Protein AF-A0A438AES8-F1 (afdb_monomer_lite)

pLDDT: mean 92.66, std 4.77, range [73.31, 97.75]

Secondary structure (DSSP, 8-state):
--TTSS----EEEEEEETTEEEEEEE----EEEE--EETTEE--EEEETTEE----------SSSSGGG--HHHHHHHHHHHHHT-

Foldseek 3Di:
DPQPPDDQQWDWDWDDDPNDIDIDTDGDKDWDFAFDADPVGTDGFIAINNHTDDDPDDDDDQPDPPNVPDDVVSVVVVVVVRSVVD

Structure (mmCIF, N/CA/C/O backbone):
data_AF-A0A438AES8-F1
#
_entry.id   AF-A0A438AES8-F1
#
loop_
_atom_site.group_PDB
_atom_site.id
_atom_site.type_symbol
_atom_site.label_atom_id
_atom_site.label_alt_id
_atom_site.label_comp_id
_atom_site.label_asym_id
_atom_site.label_entity_id
_atom_site.label_seq_id
_atom_site.pdbx_PDB_ins_code
_atom_site.Cartn_x
_atom_site.Cartn_y
_atom_site.Cartn_z
_atom_site.occupancy
_atom_site.B_iso_or_equiv
_atom_site.auth_seq_id
_atom_site.auth_comp_id
_atom_site.auth_asym_id
_atom_site.auth_atom_id
_atom_site.pdbx_PDB_model_num
ATOM 1 N N . MET A 1 1 ? -5.558 -5.303 -6.909 1.00 79.25 1 MET A N 1
ATOM 2 C CA . MET A 1 1 ? -4.304 -5.014 -7.635 1.00 79.25 1 MET A CA 1
ATOM 3 C C . MET A 1 1 ? -3.654 -3.752 -7.077 1.00 79.25 1 MET A C 1
ATOM 5 O O . MET A 1 1 ? -4.281 -3.094 -6.251 1.00 79.25 1 MET A O 1
ATOM 9 N N . ALA A 1 2 ? -2.406 -3.450 -7.449 1.00 80.19 2 ALA A N 1
ATOM 10 C CA . ALA A 1 2 ? -1.774 -2.158 -7.151 1.00 80.19 2 ALA A CA 1
ATOM 11 C C . ALA A 1 2 ? -2.428 -1.020 -7.963 1.00 80.19 2 ALA A C 1
ATOM 13 O O . ALA A 1 2 ? -3.231 -1.285 -8.860 1.00 80.19 2 ALA A O 1
ATOM 14 N N . GLY A 1 3 ? -2.109 0.242 -7.649 1.00 79.12 3 GLY A N 1
ATOM 15 C CA . GLY A 1 3 ? -2.614 1.387 -8.414 1.00 79.12 3 GLY A CA 1
ATOM 16 C C . GLY A 1 3 ? -2.280 1.274 -9.903 1.00 79.12 3 GLY A C 1
ATOM 17 O O . GLY A 1 3 ? -1.200 0.806 -10.245 1.00 79.12 3 GLY A O 1
ATOM 18 N N . GLY A 1 4 ? -3.250 1.583 -10.767 1.00 80.31 4 GLY A N 1
ATOM 19 C CA . GLY A 1 4 ? -3.137 1.406 -12.222 1.00 80.31 4 GLY A CA 1
ATOM 20 C C . GLY A 1 4 ? -3.203 -0.045 -12.732 1.00 80.31 4 GLY A C 1
ATOM 21 O O . GLY A 1 4 ? -3.435 -0.256 -13.911 1.00 80.31 4 GLY A O 1
ATOM 22 N N . GLN A 1 5 ? -3.089 -1.063 -11.870 1.00 83.12 5 GLN A N 1
ATOM 23 C CA . GLN A 1 5 ? -2.972 -2.479 -12.274 1.00 83.12 5 GLN A CA 1
ATOM 24 C C . GLN A 1 5 ? -4.301 -3.259 -12.226 1.00 83.12 5 GLN A C 1
ATOM 26 O O . GLN A 1 5 ? -4.310 -4.490 -12.173 1.00 83.12 5 GLN A O 1
ATOM 31 N N . GLY A 1 6 ? -5.434 -2.551 -12.195 1.00 86.19 6 GLY A N 1
ATOM 32 C CA . GLY A 1 6 ? -6.787 -3.107 -12.090 1.00 86.19 6 GLY A CA 1
ATOM 33 C C . GLY A 1 6 ? -7.482 -2.807 -10.757 1.00 86.19 6 GLY A C 1
ATOM 34 O O . GLY A 1 6 ? -7.006 -2.023 -9.931 1.00 86.19 6 GLY A O 1
ATOM 35 N N . ALA A 1 7 ? -8.634 -3.439 -10.536 1.00 91.06 7 ALA A N 1
ATOM 36 C CA . ALA A 1 7 ? -9.482 -3.164 -9.379 1.00 91.06 7 ALA A CA 1
ATOM 37 C C . ALA A 1 7 ? -8.831 -3.549 -8.033 1.00 91.06 7 ALA A C 1
ATOM 39 O O . ALA A 1 7 ? -8.029 -4.485 -7.910 1.00 91.06 7 ALA A O 1
ATOM 40 N N . GLN A 1 8 ? -9.199 -2.817 -6.981 1.00 92.19 8 GLN A N 1
ATOM 41 C CA . GLN A 1 8 ? -8.689 -2.985 -5.617 1.00 92.19 8 GLN A CA 1
ATOM 42 C C . GLN A 1 8 ? -9.683 -3.772 -4.746 1.00 92.19 8 GLN A C 1
ATOM 44 O O . GLN A 1 8 ? -10.193 -3.261 -3.751 1.00 92.19 8 GLN A O 1
ATOM 49 N N . HIS A 1 9 ? -9.978 -5.018 -5.131 1.00 94.31 9 HIS A N 1
ATOM 50 C CA . HIS A 1 9 ? -10.927 -5.871 -4.404 1.00 94.31 9 HIS A CA 1
ATOM 51 C C . HIS A 1 9 ? -10.493 -6.143 -2.958 1.00 94.31 9 HIS A C 1
ATOM 53 O O . HIS A 1 9 ? -9.317 -6.399 -2.675 1.00 94.31 9 HIS A O 1
ATOM 59 N N . ARG A 1 10 ? -11.469 -6.118 -2.043 1.00 96.19 10 ARG A N 1
ATOM 60 C CA . ARG A 1 10 ? -11.306 -6.463 -0.628 1.00 96.19 10 ARG A CA 1
ATOM 61 C C . ARG A 1 10 ? -12.498 -7.291 -0.166 1.00 96.19 10 ARG A C 1
ATOM 63 O O . ARG A 1 10 ? -13.636 -6.912 -0.411 1.00 96.19 10 ARG A O 1
ATOM 70 N N . TYR A 1 11 ? -12.220 -8.371 0.544 1.00 96.81 11 TYR A N 1
ATOM 71 C CA . TYR A 1 11 ? -13.203 -9.306 1.070 1.00 96.81 11 TYR A CA 1
ATOM 72 C C . TYR A 1 11 ? -13.367 -9.087 2.569 1.00 96.81 11 TYR A C 1
ATOM 74 O O . TYR A 1 11 ? -12.385 -8.868 3.288 1.00 96.81 11 TYR A O 1
ATOM 82 N N . ALA A 1 12 ? -14.611 -9.121 3.039 1.00 97.69 12 ALA A N 1
ATOM 83 C CA . ALA A 1 12 ? -14.911 -9.081 4.459 1.00 97.69 12 ALA A CA 1
ATOM 84 C C . ALA A 1 12 ? -14.703 -10.476 5.058 1.00 97.69 12 ALA A C 1
ATOM 86 O O . ALA A 1 12 ? -15.273 -11.450 4.575 1.00 97.69 12 ALA A O 1
ATOM 87 N N . VAL A 1 13 ? -13.900 -10.565 6.115 1.00 97.69 13 VAL A N 1
ATOM 88 C CA . VAL A 1 13 ? -13.689 -11.801 6.874 1.00 97.69 13 VAL A CA 1
ATOM 89 C C . VAL A 1 13 ? -14.063 -11.537 8.320 1.00 97.69 13 VAL A C 1
ATOM 91 O O . VAL A 1 13 ? -13.559 -10.595 8.931 1.00 97.69 13 VAL A O 1
ATOM 94 N N . THR A 1 14 ? -14.943 -12.369 8.865 1.00 97.75 14 THR A N 1
ATOM 95 C CA . THR A 1 14 ? -15.322 -12.325 10.277 1.00 97.75 14 THR A CA 1
ATOM 96 C C . THR A 1 14 ? -14.830 -13.599 10.942 1.00 97.75 14 THR A C 1
ATOM 98 O O . THR A 1 14 ? -15.185 -14.689 10.510 1.00 97.75 14 THR A O 1
ATOM 101 N N . ALA A 1 15 ? -14.011 -13.457 11.980 1.00 96.94 15 ALA A N 1
ATOM 102 C CA . ALA A 1 15 ? -13.537 -14.565 12.797 1.00 96.94 15 ALA A CA 1
ATOM 103 C C . ALA A 1 15 ? -14.160 -14.457 14.190 1.00 96.94 15 ALA A C 1
ATOM 105 O O . ALA A 1 15 ? -14.120 -13.384 14.800 1.00 96.94 15 ALA A O 1
ATOM 106 N N . ALA A 1 16 ? -14.722 -15.558 14.687 1.00 97.12 16 ALA A N 1
ATOM 107 C CA . ALA A 1 16 ? -15.300 -15.644 16.020 1.00 97.12 16 ALA A CA 1
ATOM 108 C C . ALA A 1 16 ? -14.627 -16.769 16.815 1.00 97.12 16 ALA A C 1
ATOM 110 O O . ALA A 1 16 ? -14.492 -17.884 16.317 1.00 97.12 16 ALA A O 1
ATOM 111 N N . PHE A 1 17 ? -14.194 -16.474 18.041 1.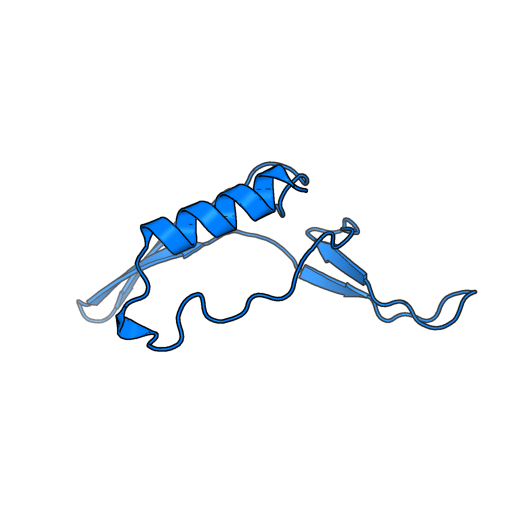00 96.44 17 PHE A N 1
ATOM 112 C CA . PHE A 1 17 ? -13.592 -17.451 18.950 1.00 96.44 17 PHE A CA 1
ATOM 113 C C . PHE A 1 17 ? -13.831 -17.042 20.406 1.00 96.44 17 PHE A C 1
ATOM 115 O O . PHE A 1 17 ? -13.589 -15.890 20.771 1.00 96.44 17 PHE A O 1
ATOM 122 N N . GLY A 1 18 ? -14.316 -17.970 21.239 1.00 94.38 18 GLY A N 1
ATOM 123 C CA . GLY A 1 18 ? -14.552 -17.728 22.670 1.00 94.38 18 GLY A CA 1
ATOM 124 C C . GLY A 1 18 ? -15.431 -16.501 22.957 1.00 94.38 18 GLY A C 1
ATOM 125 O O . GLY A 1 18 ? -15.079 -15.680 23.800 1.00 94.38 18 GLY A O 1
ATOM 126 N N . GLY A 1 19 ? -16.510 -16.306 22.188 1.00 94.62 19 GLY A N 1
ATOM 127 C CA . GLY A 1 19 ? -17.417 -15.154 22.316 1.00 94.62 19 GLY A CA 1
ATOM 128 C C . GLY A 1 19 ? -16.874 -13.821 21.778 1.00 94.62 19 GLY A C 1
ATOM 129 O O . GLY A 1 19 ? -17.601 -12.832 21.736 1.00 94.62 19 GLY A O 1
ATOM 130 N N . LYS A 1 20 ? -15.619 -13.767 21.318 1.00 96.81 20 LYS A N 1
ATOM 131 C CA . LYS A 1 20 ? -15.023 -12.570 20.709 1.00 96.81 20 LYS A CA 1
ATOM 132 C C . LYS A 1 20 ? -15.158 -12.635 19.196 1.00 96.81 20 LYS A C 1
ATOM 134 O O . LYS A 1 20 ? -14.865 -13.663 18.594 1.00 96.81 20 LYS A O 1
ATOM 139 N N . THR A 1 21 ? -15.535 -11.516 18.586 1.00 97.75 21 THR A N 1
ATOM 140 C CA . THR A 1 21 ? -15.627 -11.374 17.127 1.00 97.75 21 THR A CA 1
ATOM 141 C C . THR A 1 21 ? -14.627 -10.336 16.634 1.00 97.75 21 THR A C 1
ATOM 143 O O . THR A 1 21 ? -14.537 -9.242 17.191 1.00 97.75 21 THR A O 1
ATOM 146 N N . ARG A 1 22 ? -13.895 -10.650 15.563 1.00 97.56 22 ARG A N 1
ATOM 147 C CA . ARG A 1 22 ? -13.037 -9.704 14.837 1.00 97.56 22 ARG A CA 1
ATOM 148 C C . ARG A 1 22 ? -13.423 -9.658 13.366 1.00 97.56 22 ARG A C 1
ATOM 150 O O . ARG A 1 22 ? -13.732 -10.685 12.768 1.00 97.56 22 ARG A O 1
ATOM 157 N N . ARG A 1 23 ? -13.390 -8.456 12.789 1.00 97.69 23 ARG A N 1
ATOM 158 C CA . ARG A 1 23 ? -13.704 -8.200 11.379 1.00 97.69 23 ARG A CA 1
ATOM 159 C C . ARG A 1 23 ? -12.473 -7.667 10.661 1.00 97.69 23 ARG A C 1
ATOM 161 O O . ARG A 1 23 ? -11.817 -6.749 11.145 1.00 9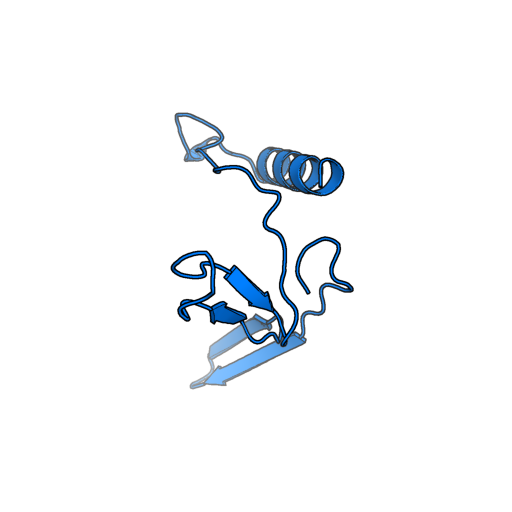7.69 23 ARG A O 1
ATOM 168 N N . TYR A 1 24 ? -12.209 -8.211 9.484 1.00 97.00 24 TYR A N 1
ATOM 169 C CA . TYR A 1 24 ? -11.082 -7.862 8.633 1.00 97.00 24 TYR A CA 1
ATOM 170 C C . TYR A 1 24 ? -11.578 -7.524 7.229 1.00 97.00 24 TYR A C 1
ATOM 172 O O . TYR A 1 24 ? -12.566 -8.077 6.751 1.00 97.00 24 TYR A O 1
ATOM 180 N N . ARG A 1 25 ? -10.862 -6.627 6.547 1.00 97.25 25 ARG A N 1
ATOM 181 C CA . ARG A 1 25 ? -11.030 -6.372 5.111 1.00 97.25 25 ARG A CA 1
ATOM 182 C C . ARG A 1 25 ? -9.743 -6.755 4.392 1.00 97.25 25 ARG A C 1
ATOM 184 O O . ARG A 1 25 ? -8.786 -5.976 4.417 1.00 97.25 25 ARG A O 1
ATOM 191 N N . ILE A 1 26 ? -9.726 -7.920 3.755 1.00 96.81 26 ILE A N 1
ATOM 192 C CA . ILE A 1 26 ? -8.523 -8.557 3.201 1.00 96.81 26 ILE A CA 1
ATOM 193 C C . ILE A 1 26 ? -8.512 -8.426 1.677 1.00 96.81 26 ILE A C 1
ATOM 195 O O . ILE A 1 26 ? -9.510 -8.705 1.025 1.00 96.81 26 ILE A O 1
ATOM 199 N N . GLY A 1 27 ? -7.394 -7.993 1.093 1.00 95.44 27 GLY A N 1
ATOM 200 C CA . GLY A 1 27 ? -7.189 -8.037 -0.358 1.00 95.44 27 GLY A CA 1
ATOM 201 C C . GLY A 1 27 ? -6.415 -9.293 -0.741 1.00 95.44 27 GLY A C 1
ATOM 202 O O . GLY A 1 27 ? -5.293 -9.464 -0.273 1.00 95.44 27 GLY A O 1
ATOM 203 N N . LEU A 1 28 ? -6.994 -10.150 -1.584 1.00 95.19 28 LEU A N 1
ATOM 204 C CA . LEU A 1 28 ? -6.328 -11.361 -2.069 1.00 95.19 28 LEU A CA 1
ATOM 205 C C . LEU A 1 28 ? -5.336 -10.998 -3.179 1.00 95.19 28 LEU A C 1
ATOM 207 O O . LEU A 1 28 ? -5.716 -10.403 -4.190 1.00 95.19 28 LEU A O 1
ATOM 211 N N . ARG A 1 29 ? -4.058 -11.310 -2.964 1.00 95.06 29 ARG A N 1
ATOM 212 C CA . ARG A 1 29 ? -2.969 -11.076 -3.920 1.00 95.06 29 ARG A CA 1
ATOM 213 C C . ARG A 1 29 ? -1.743 -11.904 -3.551 1.00 95.06 29 ARG A C 1
ATOM 215 O O . ARG A 1 29 ? -1.448 -12.055 -2.369 1.00 95.06 29 ARG A O 1
ATOM 222 N N . ARG A 1 30 ? -1.028 -12.376 -4.564 1.00 95.88 30 ARG A N 1
ATOM 223 C CA . ARG A 1 30 ? 0.324 -12.925 -4.468 1.00 95.88 30 ARG A CA 1
ATOM 224 C C . ARG A 1 30 ? 1.317 -11.813 -4.768 1.00 95.88 30 ARG A C 1
ATOM 226 O O . ARG A 1 30 ? 1.079 -11.029 -5.690 1.00 95.88 30 ARG A O 1
ATOM 233 N N . ILE A 1 31 ? 2.367 -11.726 -3.965 1.00 94.81 31 ILE A N 1
ATOM 234 C CA . ILE A 1 31 ? 3.452 -10.769 -4.152 1.00 94.81 31 ILE A CA 1
ATOM 235 C C . ILE A 1 31 ? 4.745 -11.559 -4.062 1.00 94.81 31 ILE A C 1
ATOM 237 O O . ILE A 1 31 ? 5.013 -12.143 -3.015 1.00 94.81 31 ILE A O 1
ATOM 241 N N . ASP A 1 32 ? 5.511 -11.549 -5.142 1.00 96.00 32 ASP A N 1
ATOM 242 C CA . ASP A 1 32 ? 6.804 -12.211 -5.235 1.00 96.00 32 ASP A CA 1
ATOM 243 C C . ASP A 1 32 ? 7.890 -11.145 -5.454 1.00 96.00 32 ASP A C 1
ATOM 245 O O . ASP A 1 32 ? 7.630 -10.106 -6.070 1.00 96.00 32 ASP A O 1
ATOM 249 N N . LEU A 1 33 ? 9.087 -11.373 -4.908 1.00 95.25 33 LEU A N 1
ATOM 250 C CA . LEU A 1 33 ? 10.275 -10.557 -5.164 1.00 95.25 33 LEU A CA 1
ATOM 251 C C . LEU A 1 33 ? 11.217 -11.368 -6.055 1.00 95.25 33 LEU A C 1
ATOM 253 O O . LEU A 1 33 ? 11.794 -12.355 -5.603 1.00 95.25 33 LEU A O 1
ATOM 257 N N . GLU A 1 34 ? 11.365 -10.941 -7.304 1.00 93.25 34 GLU A N 1
ATOM 258 C CA . GLU A 1 34 ? 12.243 -11.564 -8.287 1.00 93.25 34 GLU A CA 1
ATOM 259 C C . GLU A 1 34 ? 13.672 -11.038 -8.118 1.00 93.25 34 GLU A C 1
ATOM 261 O O . GLU A 1 34 ? 13.932 -9.840 -8.285 1.00 93.25 34 GLU A O 1
ATOM 266 N N . THR A 1 35 ? 14.589 -11.945 -7.773 1.00 94.94 35 THR A N 1
ATOM 267 C CA . THR A 1 35 ? 16.016 -11.661 -7.543 1.00 94.94 35 THR A CA 1
ATOM 268 C C . THR A 1 35 ? 16.948 -12.521 -8.398 1.00 94.94 35 THR A C 1
ATOM 270 O O . THR A 1 35 ? 18.149 -12.615 -8.125 1.00 94.94 35 THR A O 1
ATOM 273 N N . GLY A 1 36 ? 16.421 -13.160 -9.446 1.00 93.69 36 GLY A N 1
ATOM 274 C CA . GLY A 1 36 ? 17.182 -13.982 -10.375 1.00 93.69 36 GLY A CA 1
ATOM 275 C C . GLY A 1 36 ? 18.236 -13.198 -11.157 1.00 93.69 36 GLY A C 1
ATOM 276 O O . GLY A 1 36 ? 18.093 -12.002 -11.441 1.00 93.69 36 GLY A O 1
ATOM 277 N N . ARG A 1 37 ? 19.319 -13.894 -11.519 1.00 94.12 37 ARG A N 1
ATOM 278 C CA . ARG A 1 37 ? 20.384 -13.361 -12.374 1.00 94.12 37 ARG A CA 1
ATOM 279 C C . ARG A 1 37 ? 19.870 -13.216 -13.810 1.00 94.12 37 ARG A C 1
ATOM 281 O O . ARG A 1 37 ? 19.154 -14.085 -14.295 1.00 94.12 37 ARG A O 1
ATOM 288 N N . ASN A 1 38 ? 20.245 -12.135 -14.478 1.00 90.56 38 ASN A N 1
ATOM 289 C CA . ASN A 1 38 ? 19.884 -11.828 -15.858 1.00 90.56 38 ASN A CA 1
ATOM 290 C C . ASN A 1 38 ? 21.115 -11.313 -16.626 1.00 90.56 38 ASN A C 1
ATOM 292 O O . ASN A 1 38 ? 22.199 -11.165 -16.052 1.00 90.56 38 ASN A O 1
ATOM 296 N N . ASP A 1 39 ? 20.945 -11.014 -17.913 1.00 93.75 39 ASP A N 1
ATOM 297 C CA . ASP A 1 39 ? 22.032 -10.564 -18.798 1.00 93.75 39 ASP A CA 1
ATOM 298 C C . ASP A 1 39 ? 22.695 -9.254 -18.334 1.00 93.75 39 ASP A C 1
ATOM 300 O O . ASP A 1 39 ? 23.835 -8.963 -18.687 1.00 93.75 39 ASP A O 1
ATOM 304 N N . THR A 1 40 ? 22.000 -8.473 -17.502 1.00 91.81 40 THR A N 1
ATOM 305 C CA . THR A 1 40 ? 22.460 -7.184 -16.963 1.00 91.81 40 THR A CA 1
ATOM 306 C C . THR A 1 40 ? 22.922 -7.247 -15.502 1.00 91.81 40 THR A C 1
ATOM 308 O O . THR A 1 40 ? 23.277 -6.219 -14.929 1.00 91.81 40 THR A O 1
ATOM 311 N N . GLY A 1 41 ? 22.938 -8.431 -14.880 1.00 93.00 41 GLY A N 1
ATO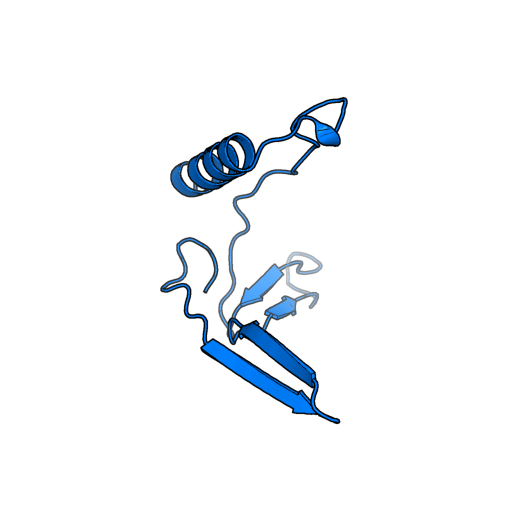M 312 C CA . GLY A 1 41 ? 23.304 -8.608 -13.475 1.00 93.00 41 GLY A CA 1
ATOM 313 C C . GLY A 1 41 ? 22.234 -9.344 -12.678 1.00 93.00 41 GLY A C 1
ATOM 314 O O . GLY A 1 41 ? 21.958 -10.510 -12.945 1.00 93.00 41 GLY A O 1
ATOM 315 N N . GLN A 1 42 ? 21.682 -8.701 -11.649 1.00 93.75 42 GLN A N 1
ATOM 316 C CA . GLN A 1 42 ? 20.664 -9.286 -10.776 1.00 93.75 42 GLN A CA 1
ATOM 317 C C . GLN A 1 42 ? 19.377 -8.466 -10.833 1.00 93.75 42 GLN A C 1
ATOM 319 O O . GLN A 1 42 ? 19.409 -7.242 -10.711 1.00 93.75 42 GLN A O 1
ATOM 324 N N . SER A 1 43 ? 18.247 -9.147 -11.017 1.00 92.44 43 SER A N 1
ATOM 325 C CA . SER A 1 43 ? 16.931 -8.5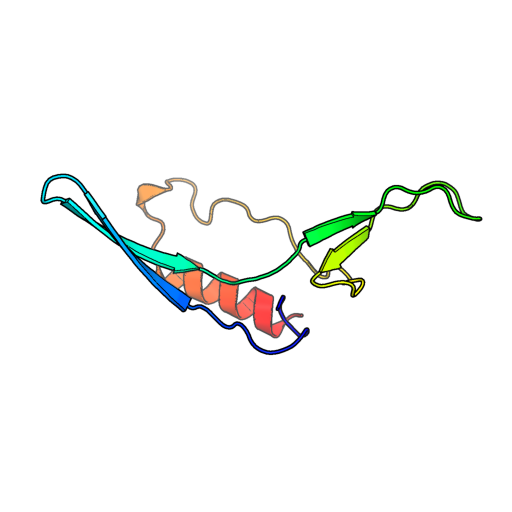14 -11.015 1.00 92.44 43 SER A CA 1
ATOM 326 C C . SER A 1 43 ? 16.563 -8.027 -9.615 1.00 92.44 43 SER A C 1
ATOM 328 O O . SER A 1 43 ? 16.964 -8.608 -8.607 1.00 92.44 43 SER A O 1
ATOM 330 N N . PHE A 1 44 ? 15.769 -6.963 -9.557 1.00 92.44 44 PHE A N 1
ATOM 331 C CA . PHE A 1 44 ? 15.083 -6.539 -8.343 1.00 92.44 44 PHE A CA 1
ATOM 332 C C . PHE A 1 44 ? 13.714 -5.997 -8.743 1.00 92.44 44 PHE A C 1
ATOM 334 O O . PHE A 1 44 ? 13.551 -4.813 -9.041 1.00 92.44 44 PHE A O 1
ATOM 341 N N . ALA A 1 45 ? 12.736 -6.894 -8.825 1.00 91.69 45 ALA A N 1
ATOM 342 C CA . ALA A 1 45 ? 11.394 -6.570 -9.287 1.00 91.69 45 ALA A CA 1
ATOM 343 C C . ALA A 1 45 ? 10.342 -7.212 -8.388 1.00 91.69 45 ALA A C 1
ATOM 345 O O . ALA A 1 45 ? 10.520 -8.315 -7.882 1.00 91.69 45 ALA A O 1
ATOM 346 N N . PHE A 1 46 ? 9.223 -6.517 -8.202 1.00 92.81 46 PHE A N 1
ATOM 347 C CA . PHE A 1 46 ? 8.066 -7.092 -7.530 1.00 92.81 46 PHE A CA 1
ATOM 348 C C . PHE A 1 46 ? 7.044 -7.559 -8.560 1.00 92.81 46 PHE A C 1
ATOM 350 O O . PHE A 1 46 ? 6.557 -6.769 -9.376 1.00 92.81 46 PHE A O 1
ATOM 357 N N . CYS A 1 47 ? 6.661 -8.825 -8.450 1.00 93.50 47 CYS A N 1
ATOM 358 C CA . CYS A 1 47 ? 5.659 -9.454 -9.293 1.00 93.50 47 CYS A CA 1
ATOM 359 C C . CYS A 1 47 ? 4.356 -9.571 -8.500 1.00 93.50 47 CYS A C 1
ATOM 361 O O . CYS A 1 47 ? 4.291 -10.209 -7.448 1.00 93.50 47 CYS A O 1
ATOM 363 N N . LEU A 1 48 ? 3.290 -8.946 -8.991 1.00 93.94 48 LEU A N 1
ATOM 364 C CA . LEU A 1 48 ? 1.982 -8.959 -8.351 1.00 93.94 48 LEU A CA 1
ATOM 365 C C . LEU A 1 48 ? 1.018 -9.830 -9.150 1.00 93.94 48 LEU A C 1
ATOM 367 O O . LEU A 1 48 ? 0.679 -9.505 -10.285 1.00 93.94 48 LEU A O 1
ATOM 371 N N . ASN A 1 49 ? 0.533 -10.921 -8.552 1.00 94.00 49 ASN A N 1
ATOM 372 C CA . ASN A 1 49 ? -0.318 -11.905 -9.235 1.00 94.00 49 ASN A CA 1
ATOM 373 C C . ASN A 1 49 ? 0.278 -12.385 -10.579 1.00 94.00 49 ASN A C 1
ATOM 375 O O . ASN A 1 49 ? -0.454 -12.540 -11.556 1.00 94.00 49 ASN A O 1
ATOM 379 N N . GLY A 1 50 ? 1.599 -12.594 -10.625 1.00 91.62 50 GLY A N 1
ATOM 380 C CA . GLY A 1 50 ? 2.320 -13.034 -11.826 1.00 91.62 50 GLY A CA 1
ATOM 381 C C . GLY A 1 50 ? 2.549 -11.946 -12.882 1.00 91.62 50 GLY A C 1
ATOM 382 O O . GLY A 1 50 ? 2.832 -12.278 -14.026 1.00 91.62 50 GLY A O 1
ATOM 383 N N . ARG A 1 51 ? 2.387 -10.663 -12.533 1.00 90.00 51 ARG A N 1
ATOM 384 C CA . ARG A 1 51 ? 2.672 -9.525 -13.418 1.00 90.00 51 ARG A CA 1
ATOM 385 C C . ARG A 1 51 ? 3.736 -8.632 -12.810 1.00 90.00 51 ARG A C 1
ATOM 387 O O . ARG A 1 51 ? 3.588 -8.231 -11.655 1.00 90.00 51 ARG A O 1
ATOM 394 N N . ASP A 1 52 ? 4.731 -8.259 -13.595 1.00 88.44 52 ASP A N 1
ATOM 395 C CA . ASP A 1 52 ? 5.733 -7.287 -13.171 1.00 88.44 52 ASP A CA 1
ATOM 396 C C . ASP A 1 52 ? 5.091 -5.911 -13.016 1.00 88.44 52 ASP A C 1
ATOM 398 O O . ASP A 1 52 ? 4.329 -5.454 -13.874 1.00 88.44 52 ASP A O 1
ATOM 402 N N . VAL A 1 53 ? 5.366 -5.249 -11.892 1.00 88.06 53 VAL A N 1
ATOM 403 C CA . VAL A 1 53 ? 4.811 -3.926 -11.599 1.00 88.06 53 VAL A CA 1
ATOM 404 C C . VAL A 1 53 ? 5.943 -2.925 -11.437 1.00 88.06 53 VAL A C 1
ATOM 406 O O . VAL A 1 53 ? 6.724 -3.003 -10.491 1.00 88.06 53 VAL A O 1
ATOM 409 N N . SER A 1 54 ? 5.978 -1.926 -12.321 1.00 85.12 54 SER A N 1
ATOM 410 C CA . SER A 1 54 ? 6.866 -0.775 -12.153 1.00 85.12 54 SER A CA 1
ATOM 411 C C . SER A 1 54 ? 6.451 0.055 -10.932 1.00 85.12 54 SER A C 1
ATOM 413 O O . SER A 1 54 ? 5.272 0.370 -10.731 1.00 85.12 54 SER A O 1
ATOM 415 N N . MET A 1 55 ? 7.427 0.401 -10.092 1.00 85.69 55 MET A N 1
ATOM 416 C CA . MET A 1 55 ? 7.214 1.138 -8.847 1.00 85.69 55 MET A CA 1
ATOM 417 C C . MET A 1 55 ? 7.430 2.641 -9.030 1.00 85.69 55 MET A C 1
ATOM 419 O O . MET A 1 55 ? 8.435 3.191 -8.597 1.00 85.69 55 MET A O 1
ATOM 423 N N . GLN A 1 56 ? 6.440 3.327 -9.600 1.00 85.88 56 GLN A N 1
ATOM 424 C CA . GLN A 1 56 ? 6.358 4.792 -9.542 1.00 85.88 56 GLN A CA 1
ATOM 425 C C . GLN A 1 56 ? 5.851 5.207 -8.152 1.00 85.88 56 GLN A C 1
ATOM 427 O O . GLN A 1 56 ? 4.674 5.018 -7.818 1.00 85.88 56 GLN A O 1
ATOM 432 N N . ARG A 1 57 ? 6.771 5.615 -7.272 1.00 86.25 57 ARG A N 1
ATOM 433 C CA . ARG A 1 57 ? 6.534 5.782 -5.828 1.00 86.25 57 ARG A CA 1
ATOM 434 C C . ARG A 1 57 ? 7.407 6.896 -5.247 1.00 86.25 57 ARG A C 1
ATOM 436 O O . ARG A 1 57 ? 8.362 7.341 -5.872 1.00 86.25 57 ARG A O 1
ATOM 443 N N . ALA A 1 58 ? 7.095 7.277 -4.012 1.00 92.12 58 ALA A N 1
ATOM 444 C CA . ALA A 1 58 ? 7.890 8.178 -3.189 1.00 92.12 58 ALA A CA 1
ATOM 445 C C . ALA A 1 58 ? 8.017 7.625 -1.760 1.00 92.12 58 ALA A C 1
ATOM 447 O O . ALA A 1 58 ? 7.199 6.809 -1.325 1.00 92.12 58 ALA A O 1
ATOM 448 N N . ASN A 1 59 ? 9.030 8.088 -1.027 1.00 95.25 59 ASN A N 1
ATOM 449 C CA . ASN A 1 59 ? 9.210 7.755 0.384 1.00 95.25 59 ASN A CA 1
ATOM 450 C C . ASN A 1 59 ? 8.259 8.596 1.243 1.00 95.25 59 ASN A C 1
ATOM 452 O O . ASN A 1 59 ? 8.256 9.822 1.154 1.00 95.25 59 ASN A O 1
ATOM 456 N N . TRP A 1 60 ? 7.463 7.939 2.086 1.00 94.75 60 TRP A N 1
ATOM 457 C CA . TRP A 1 60 ? 6.584 8.622 3.032 1.00 94.75 60 TRP A CA 1
ATOM 458 C C . TRP A 1 60 ? 7.363 9.051 4.279 1.00 94.75 60 TRP A C 1
ATOM 460 O O . TRP A 1 60 ? 7.987 8.215 4.933 1.00 94.75 60 TRP A O 1
ATOM 470 N N . ILE A 1 61 ? 7.279 10.331 4.639 1.00 94.56 61 ILE A N 1
ATOM 471 C CA . ILE A 1 61 ? 7.782 10.878 5.908 1.00 94.56 61 ILE A CA 1
ATOM 472 C C . ILE A 1 61 ? 6.603 11.305 6.799 1.00 94.56 61 ILE A C 1
ATOM 474 O O . ILE A 1 61 ? 5.494 11.487 6.290 1.00 94.56 61 ILE A O 1
ATOM 478 N N . PRO A 1 62 ? 6.788 11.463 8.123 1.00 93.44 62 PRO A N 1
ATOM 479 C CA . PRO A 1 62 ? 5.737 11.979 8.993 1.00 93.44 62 PRO A CA 1
ATOM 480 C C . PRO A 1 62 ? 5.186 13.316 8.491 1.00 93.44 62 PRO A C 1
ATOM 482 O O . PRO A 1 62 ? 5.937 14.239 8.191 1.00 93.44 62 PRO A O 1
ATOM 485 N N . VAL A 1 63 ? 3.858 13.425 8.446 1.00 92.75 63 VAL A N 1
ATOM 486 C CA . VAL A 1 63 ? 3.153 14.619 7.943 1.00 92.75 63 VAL A CA 1
ATOM 487 C C . VAL A 1 63 ? 3.232 15.810 8.896 1.00 92.75 63 VAL A C 1
ATOM 489 O O . VAL A 1 63 ? 2.845 16.919 8.545 1.00 92.75 63 VAL A O 1
ATOM 492 N N . HIS A 1 64 ? 3.696 15.577 10.123 1.00 93.19 64 HIS A N 1
ATOM 493 C CA . HIS A 1 64 ? 3.842 16.591 11.151 1.00 93.19 64 HIS A CA 1
ATOM 494 C C . HIS A 1 64 ? 4.941 16.177 12.141 1.00 93.19 64 HIS A C 1
ATOM 496 O O . HIS A 1 64 ? 5.128 14.989 12.410 1.00 93.19 64 HIS A O 1
ATOM 502 N N . THR A 1 65 ? 5.648 17.155 12.708 1.00 93.38 65 THR A N 1
ATOM 503 C CA . THR A 1 65 ? 6.720 16.943 13.702 1.00 93.38 65 THR A CA 1
ATOM 504 C C . THR A 1 65 ? 6.204 16.366 15.021 1.00 93.38 65 THR A C 1
ATOM 506 O O . THR A 1 65 ? 6.897 15.595 15.673 1.00 93.38 65 THR A O 1
ATOM 509 N N . LEU A 1 66 ? 4.970 16.718 15.388 1.00 94.50 66 LEU A N 1
ATOM 510 C CA . LEU A 1 66 ? 4.180 16.116 16.468 1.00 94.50 66 LEU A CA 1
ATOM 511 C C . LEU A 1 66 ? 3.141 15.152 15.860 1.00 94.50 66 LEU A C 1
ATOM 513 O O . LEU A 1 66 ? 2.125 15.639 15.355 1.00 94.50 66 LEU A O 1
ATOM 517 N N . PRO A 1 67 ? 3.358 13.823 15.872 1.00 89.88 67 PRO A N 1
ATOM 518 C CA . PRO A 1 67 ? 2.495 12.861 15.174 1.00 89.88 67 PRO A CA 1
ATOM 519 C C . PRO A 1 67 ? 1.036 12.865 15.640 1.00 89.88 67 PRO A C 1
ATOM 521 O O . PRO A 1 67 ? 0.135 12.602 14.853 1.00 89.88 67 PRO A O 1
ATOM 524 N N . GLU A 1 68 ? 0.791 13.216 16.900 1.00 93.06 68 GLU A N 1
ATOM 525 C CA . GLU A 1 68 ? -0.545 13.357 17.495 1.00 93.06 68 GLU A CA 1
ATOM 526 C C . GLU A 1 68 ? -1.414 14.444 16.845 1.00 93.06 68 GLU A C 1
ATOM 528 O O . GLU A 1 68 ? -2.637 14.392 16.943 1.00 93.06 68 GLU A O 1
ATOM 533 N N . ARG A 1 69 ? -0.796 15.417 16.161 1.00 93.81 69 ARG A N 1
ATOM 534 C CA . ARG A 1 69 ? -1.507 16.467 15.416 1.00 93.81 69 ARG A CA 1
ATOM 535 C C . ARG A 1 69 ? -1.835 16.066 13.980 1.00 93.81 69 ARG A C 1
ATOM 537 O O . ARG A 1 69 ? -2.513 16.820 13.286 1.00 93.81 69 ARG A O 1
ATOM 544 N N . ALA A 1 70 ? -1.352 14.916 13.512 1.00 92.88 70 ALA A N 1
ATOM 545 C CA . ALA A 1 70 ? -1.697 14.421 12.190 1.00 92.88 70 ALA A CA 1
ATOM 546 C C . ALA A 1 70 ? -3.192 14.084 12.134 1.00 92.88 70 ALA A C 1
ATOM 548 O O . ALA A 1 70 ? -3.712 13.360 12.984 1.00 92.88 70 ALA A O 1
ATOM 549 N N . THR A 1 71 ? -3.883 14.581 11.109 1.00 94.50 71 THR A N 1
ATOM 550 C CA . THR A 1 71 ? -5.306 14.298 10.907 1.00 94.50 71 THR A CA 1
ATOM 551 C C . THR A 1 71 ? -5.508 13.269 9.790 1.00 94.50 71 THR A C 1
ATOM 553 O O . THR A 1 71 ? -4.704 13.191 8.852 1.00 94.50 71 THR A O 1
ATOM 556 N N . PRO A 1 72 ? -6.596 12.476 9.840 1.00 94.62 72 PRO A N 1
ATOM 557 C CA . PRO A 1 72 ? -6.942 11.556 8.758 1.00 94.62 72 PRO A CA 1
ATOM 558 C C . PRO A 1 72 ? -7.127 12.242 7.400 1.00 94.62 72 PRO A C 1
ATOM 560 O O . PRO A 1 72 ? -6.855 11.622 6.372 1.00 94.62 72 PRO A O 1
ATOM 563 N N . ASP A 1 73 ? -7.572 13.501 7.391 1.00 96.31 73 ASP A N 1
ATOM 564 C CA . ASP A 1 73 ? -7.841 14.253 6.165 1.00 96.31 73 ASP A CA 1
ATOM 565 C C . ASP A 1 73 ? -6.552 14.618 5.431 1.00 96.31 73 ASP A C 1
ATOM 567 O O . ASP A 1 73 ? -6.452 14.358 4.235 1.00 96.31 73 ASP A O 1
ATOM 571 N N . VAL A 1 74 ? -5.524 15.086 6.149 1.00 94.69 74 VAL A N 1
ATOM 572 C CA . VAL A 1 74 ? -4.191 15.331 5.566 1.00 94.69 74 VAL A CA 1
ATOM 573 C C . VAL A 1 74 ? -3.606 14.035 5.004 1.00 94.69 74 VAL A C 1
ATOM 575 O O . VAL A 1 74 ? -3.081 14.004 3.894 1.00 94.69 74 VAL A O 1
ATOM 578 N N . GLY A 1 75 ? -3.743 12.926 5.738 1.00 94.75 75 GLY A N 1
ATOM 579 C CA . GLY A 1 75 ? -3.305 11.620 5.247 1.00 94.75 75 GLY A CA 1
ATOM 580 C C . GLY A 1 75 ? -4.038 11.192 3.971 1.00 94.75 75 GLY A C 1
ATOM 581 O O . GLY A 1 75 ? -3.418 10.664 3.049 1.00 94.75 75 GLY A O 1
ATOM 582 N N . ARG A 1 76 ? -5.353 11.428 3.891 1.00 96.50 76 ARG A N 1
ATOM 583 C CA . ARG A 1 76 ? -6.160 11.108 2.706 1.00 96.50 76 ARG A CA 1
ATOM 584 C C . ARG A 1 76 ? -5.780 11.971 1.510 1.00 96.50 76 ARG A C 1
ATOM 586 O O . ARG A 1 76 ? -5.690 11.433 0.410 1.00 96.50 76 ARG A O 1
ATOM 593 N N . ASP A 1 77 ? -5.560 13.259 1.726 1.00 96.56 77 ASP A N 1
ATOM 594 C CA . ASP A 1 77 ? -5.172 14.206 0.684 1.00 96.56 77 ASP A CA 1
ATOM 595 C C . ASP A 1 77 ? -3.840 13.802 0.037 1.00 96.56 77 ASP A C 1
ATOM 597 O O . ASP A 1 77 ? -3.765 13.577 -1.172 1.00 96.56 77 ASP A O 1
ATOM 601 N N . LEU A 1 78 ? -2.819 13.532 0.854 1.00 95.56 78 LEU A N 1
ATOM 602 C CA . LEU A 1 78 ? -1.506 13.095 0.372 1.00 95.56 78 LEU A CA 1
ATOM 603 C C . LEU A 1 78 ? -1.551 11.736 -0.346 1.00 95.56 78 LEU A C 1
ATOM 605 O O . LEU A 1 78 ? -0.894 11.549 -1.370 1.00 95.56 78 LEU A O 1
ATOM 609 N N . LEU A 1 79 ? -2.342 10.777 0.153 1.00 94.81 79 LEU A N 1
ATOM 610 C CA . LEU A 1 79 ? -2.538 9.487 -0.522 1.00 94.81 79 LEU A CA 1
ATOM 611 C C . LEU A 1 79 ? -3.288 9.630 -1.855 1.00 94.81 79 LEU A C 1
ATOM 613 O O . LEU A 1 79 ? -3.043 8.847 -2.774 1.00 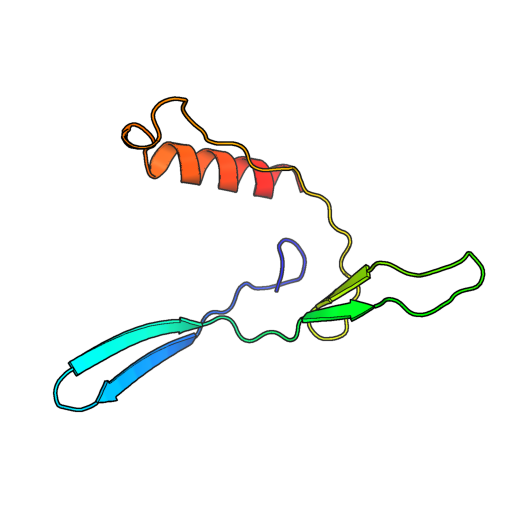94.81 79 LEU A O 1
ATOM 617 N N . THR A 1 80 ? -4.194 10.604 -1.958 1.00 95.00 80 THR A N 1
ATOM 618 C CA . THR A 1 80 ? -4.932 10.908 -3.192 1.00 95.00 80 THR A CA 1
ATOM 619 C C . THR A 1 80 ? -4.009 11.579 -4.201 1.00 95.00 80 THR A C 1
ATOM 621 O O . THR A 1 80 ? -3.890 11.090 -5.320 1.00 95.00 80 THR A O 1
ATOM 624 N N . SER A 1 81 ? -3.236 12.574 -3.766 1.00 94.50 81 SER A N 1
ATOM 625 C CA . SER A 1 81 ? -2.201 13.231 -4.572 1.00 94.50 81 SER A CA 1
ATOM 626 C C . SER A 1 81 ? -1.201 12.220 -5.144 1.00 94.50 81 SER A C 1
ATOM 628 O O . SER A 1 81 ? -0.917 12.213 -6.339 1.00 94.50 81 SER A O 1
ATOM 630 N N . ALA A 1 82 ? -0.724 11.283 -4.316 1.00 93.00 82 ALA A N 1
ATOM 631 C CA . ALA A 1 82 ? 0.174 10.217 -4.759 1.00 93.00 82 ALA A CA 1
ATOM 632 C C . ALA A 1 82 ? -0.472 9.251 -5.768 1.00 93.00 82 ALA A C 1
ATOM 634 O O . ALA A 1 82 ? 0.235 8.609 -6.543 1.00 93.00 82 ALA A O 1
ATOM 635 N N . ARG A 1 83 ? -1.803 9.103 -5.746 1.00 91.69 83 ARG A N 1
ATOM 636 C CA . ARG A 1 83 ? -2.536 8.293 -6.723 1.00 91.69 83 ARG A CA 1
ATOM 637 C C . ARG A 1 83 ? -2.738 9.032 -8.043 1.00 91.69 83 ARG A C 1
ATOM 639 O O . ARG A 1 83 ? -2.719 8.379 -9.077 1.00 91.69 83 ARG A O 1
ATOM 646 N N . GLU A 1 84 ? -2.978 10.333 -8.002 1.00 91.44 84 GLU A N 1
ATOM 647 C CA . GLU A 1 84 ? -3.219 11.151 -9.194 1.00 91.44 84 GLU A CA 1
ATOM 648 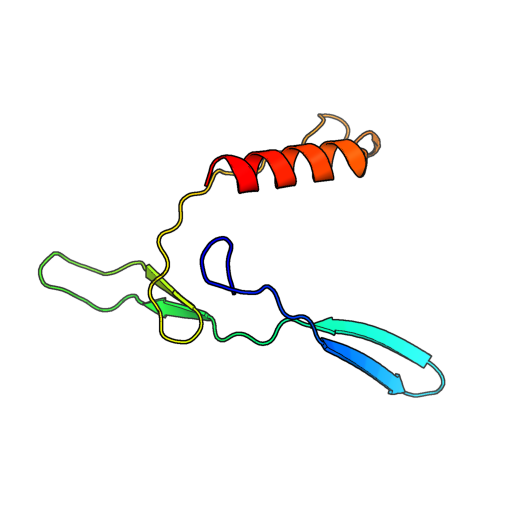C C . GLU A 1 84 ? -1.931 11.453 -9.968 1.00 91.44 84 GLU A C 1
ATOM 650 O O . GLU A 1 84 ? -1.971 11.613 -11.183 1.00 91.44 84 GLU A O 1
ATOM 655 N N . ALA A 1 85 ? -0.785 11.470 -9.284 1.00 87.31 85 ALA A N 1
ATOM 656 C CA . ALA A 1 85 ? 0.526 11.663 -9.900 1.00 87.31 85 ALA A CA 1
ATOM 657 C C . ALA A 1 85 ? 1.122 10.400 -10.565 1.00 87.31 85 ALA A C 1
ATOM 659 O O . ALA A 1 85 ? 2.216 10.485 -11.122 1.00 87.31 85 ALA A O 1
ATOM 660 N N . ALA A 1 86 ? 0.460 9.239 -10.458 1.00 73.31 86 ALA A N 1
ATOM 661 C CA . ALA A 1 86 ? 0.969 7.925 -10.875 1.00 73.31 86 ALA A CA 1
ATOM 662 C C . ALA A 1 86 ? 0.184 7.329 -12.049 1.00 73.31 86 ALA A C 1
ATOM 664 O O . ALA A 1 86 ? 0.826 6.666 -12.895 1.00 73.31 86 ALA A O 1
#

InterPro domains:
  IPR017853 Glycoside hydrolase superfamily [SSF51445] (26-85)
  IPR050887 Beta-mannosidase glycosyl hydrolases [PTHR43730] (4-85)

Sequence (86 aa):
MAGGQGAQHRYAVTAAFGGKTRRYRIGLRRIDLETGRNDTGQSFAFCLNGRDVSMQRANWIPVHTLPERATPDVGRDLLTSAREAA

Organism: NCBI:txid2486419

Radius of gyration: 18.16 Å; chains: 1; bounding box: 41×35×42 Å